Protein AF-J5HEQ0-F1 (afdb_monomer_lite)

Secondary structure (DSSP, 8-state):
---------PEEEEEEEE--TTS--EEEEEEEEE-SS-EEEEEEEEESTT-TT--EEEEESSHHHHHHHHHHHHHHHHHHHSS----S--------

Foldseek 3Di:
DPPDPPPAPFAWPDKDWDQAPVRWIWIWTKTWHDDPVDIWIWIWIDTDPPDPVGTDIDTDRDPVVSVVVSVVVVVVVVCVRDPDPVDPPDDPDDDD

Structure (mmCIF, N/CA/C/O backbone):
data_AF-J5HEQ0-F1
#
_entry.id   AF-J5HEQ0-F1
#
loop_
_atom_site.group_PDB
_atom_site.id
_atom_site.type_symbol
_atom_site.label_atom_id
_atom_site.label_alt_id
_atom_site.label_comp_id
_atom_site.label_asym_id
_atom_site.label_entity_id
_atom_site.label_seq_id
_atom_site.pdbx_PDB_ins_code
_atom_site.Cartn_x
_atom_site.Cartn_y
_atom_site.Cartn_z
_atom_site.occupancy
_atom_site.B_iso_or_equiv
_atom_site.auth_seq_id
_atom_site.auth_comp_id
_atom_site.auth_asym_id
_atom_site.auth_atom_id
_atom_site.pdbx_PDB_model_num
ATOM 1 N N . MET A 1 1 ? 2.200 23.440 -18.228 1.00 28.55 1 MET A N 1
ATOM 2 C CA . MET A 1 1 ? 1.448 22.254 -18.690 1.00 28.55 1 MET A CA 1
ATOM 3 C C . MET A 1 1 ? 1.002 21.472 -17.468 1.00 28.55 1 MET A C 1
ATOM 5 O O . MET A 1 1 ? 1.829 20.842 -16.829 1.00 28.55 1 MET A O 1
ATOM 9 N N . ASN A 1 2 ? -0.275 21.585 -17.101 1.00 35.03 2 ASN A N 1
ATOM 10 C CA . ASN A 1 2 ? -0.873 20.791 -16.032 1.00 35.03 2 ASN A CA 1
ATOM 11 C C . ASN A 1 2 ? -1.218 19.430 -1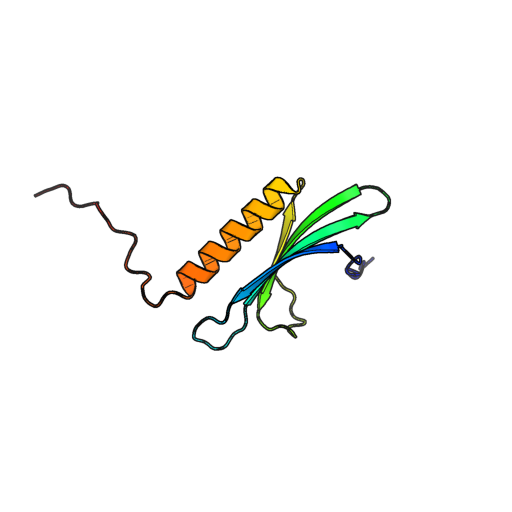6.642 1.00 35.03 2 ASN A C 1
ATOM 13 O O . ASN A 1 2 ? -2.263 19.284 -17.275 1.00 35.03 2 ASN A O 1
ATOM 17 N N . GLN A 1 3 ? -0.302 18.465 -16.547 1.00 37.72 3 GLN A N 1
ATOM 18 C CA . GLN A 1 3 ? -0.647 17.081 -16.845 1.00 37.72 3 GLN A CA 1
ATOM 19 C C . GLN A 1 3 ? -1.586 16.634 -15.730 1.00 37.72 3 GLN A C 1
ATOM 21 O O . GLN A 1 3 ? -1.157 16.299 -14.627 1.00 37.72 3 GLN A O 1
ATOM 26 N N . GLY A 1 4 ? -2.890 16.726 -16.002 1.00 37.19 4 GLY A N 1
ATOM 27 C CA . GLY A 1 4 ? -3.888 16.035 -15.209 1.00 37.19 4 GLY A CA 1
ATOM 28 C C . GLY A 1 4 ? -3.409 14.601 -15.070 1.00 37.19 4 GLY A C 1
ATOM 29 O O . GLY A 1 4 ? -3.140 13.953 -16.082 1.00 37.19 4 GLY A O 1
ATOM 30 N N . LYS A 1 5 ? -3.221 14.164 -13.822 1.00 43.53 5 LYS A N 1
ATOM 31 C CA . LYS A 1 5 ? -2.936 12.780 -13.457 1.00 43.53 5 LYS A CA 1
ATOM 32 C C . LYS A 1 5 ? -4.097 11.926 -13.970 1.00 43.53 5 LYS A C 1
ATOM 34 O O . LYS A 1 5 ? -5.024 11.617 -13.228 1.00 43.53 5 LYS A O 1
ATOM 39 N N . GLN A 1 6 ? -4.092 11.615 -15.265 1.00 39.12 6 GLN A N 1
ATOM 40 C CA . GLN A 1 6 ? -4.847 10.508 -15.811 1.00 39.12 6 GLN A CA 1
ATOM 41 C C . GLN A 1 6 ? -4.332 9.313 -15.036 1.00 39.12 6 GLN A C 1
ATOM 43 O O . GLN A 1 6 ? -3.151 8.982 -15.119 1.00 39.12 6 GLN A O 1
ATOM 48 N N . MET A 1 7 ? -5.196 8.749 -14.197 1.00 46.78 7 MET A N 1
ATOM 49 C CA . MET A 1 7 ? -4.931 7.468 -13.575 1.00 46.78 7 MET A CA 1
ATOM 50 C C . MET A 1 7 ? -4.739 6.494 -14.733 1.00 46.78 7 MET A C 1
ATOM 52 O O . MET A 1 7 ? -5.714 6.064 -15.350 1.00 46.78 7 MET A O 1
ATOM 56 N N . ALA A 1 8 ? -3.478 6.228 -15.086 1.00 46.44 8 ALA A N 1
ATOM 57 C CA . ALA A 1 8 ? -3.131 5.108 -15.935 1.00 46.44 8 ALA A CA 1
ATOM 58 C C . ALA A 1 8 ? -3.862 3.895 -15.353 1.00 46.44 8 ALA A C 1
ATOM 60 O O . ALA A 1 8 ? -3.985 3.773 -14.130 1.00 46.44 8 ALA A O 1
ATOM 61 N N . GLY A 1 9 ? -4.455 3.078 -16.222 1.00 54.94 9 GLY A N 1
ATOM 62 C CA . GLY A 1 9 ? -5.303 1.942 -15.859 1.00 54.94 9 GLY A CA 1
ATOM 63 C C . GLY A 1 9 ? -4.518 0.805 -15.207 1.00 54.94 9 GLY A C 1
ATOM 64 O O . GLY A 1 9 ? -4.583 -0.328 -15.673 1.00 54.94 9 GLY A O 1
ATOM 65 N N . GLY A 1 10 ? -3.751 1.113 -14.163 1.00 73.81 10 GLY A N 1
ATOM 66 C CA . GLY A 1 10 ? -2.859 0.210 -13.477 1.00 73.81 10 GLY A CA 1
ATOM 67 C C . GLY A 1 10 ? -3.597 -1.002 -12.939 1.00 73.81 10 GLY A C 1
ATOM 68 O O . GLY A 1 10 ? -4.699 -0.924 -12.380 1.00 73.81 10 GLY A O 1
ATOM 69 N N . ARG A 1 11 ? -2.967 -2.161 -13.094 1.00 87.62 11 ARG A N 1
ATOM 70 C CA . ARG A 1 11 ? -3.494 -3.426 -12.610 1.00 87.62 11 ARG A CA 1
ATOM 71 C C . ARG A 1 11 ? -3.472 -3.425 -11.087 1.00 87.62 11 ARG A C 1
ATOM 73 O O . ARG A 1 11 ? -2.417 -3.398 -10.457 1.00 87.62 11 ARG A O 1
ATOM 80 N N . ARG A 1 12 ? -4.646 -3.536 -10.465 1.00 90.75 12 ARG A N 1
ATOM 81 C CA . ARG A 1 12 ? -4.741 -3.720 -9.012 1.00 90.75 12 ARG A CA 1
ATOM 82 C C . ARG A 1 12 ? -4.208 -5.097 -8.620 1.00 90.75 12 ARG A C 1
ATOM 84 O O . ARG A 1 12 ? -4.793 -6.113 -8.988 1.00 90.75 12 ARG A O 1
ATOM 91 N N . LEU A 1 13 ? -3.140 -5.119 -7.831 1.00 92.75 13 LEU A N 1
ATOM 92 C CA . LEU A 1 13 ? -2.507 -6.340 -7.336 1.00 92.75 13 LEU A CA 1
ATOM 93 C C . LEU A 1 13 ? -3.105 -6.799 -6.004 1.00 92.75 13 LEU A C 1
ATOM 95 O O . LEU A 1 13 ? -3.339 -7.987 -5.800 1.00 92.75 13 LEU A O 1
ATOM 99 N N . ARG A 1 14 ? -3.367 -5.856 -5.090 1.00 93.62 14 ARG A N 1
ATOM 100 C CA . ARG A 1 14 ? -3.891 -6.151 -3.748 1.00 93.62 14 ARG A CA 1
ATOM 101 C C . ARG A 1 14 ? -4.760 -5.019 -3.231 1.00 93.62 14 ARG A C 1
ATOM 103 O O . ARG A 1 14 ? -4.538 -3.858 -3.561 1.00 93.62 14 ARG A O 1
ATOM 110 N N . ARG A 1 15 ? -5.744 -5.354 -2.399 1.00 92.38 15 ARG A N 1
ATOM 111 C CA . ARG A 1 15 ? -6.627 -4.390 -1.742 1.00 92.38 15 ARG A CA 1
ATOM 112 C C . ARG A 1 15 ? -7.005 -4.878 -0.350 1.00 92.38 15 ARG A C 1
ATOM 114 O O . ARG A 1 15 ? -7.437 -6.016 -0.207 1.00 92.38 15 ARG A O 1
ATOM 121 N N . THR A 1 16 ? -6.916 -3.986 0.626 1.00 91.38 16 THR A N 1
ATOM 122 C CA . THR A 1 16 ? -7.380 -4.185 1.999 1.00 91.38 16 THR A CA 1
ATOM 123 C C . THR A 1 16 ? -8.270 -3.006 2.378 1.00 91.38 16 THR A C 1
ATOM 125 O O . THR A 1 16 ? -7.943 -1.860 2.077 1.00 91.38 16 THR A O 1
ATOM 128 N N . VAL A 1 17 ? -9.420 -3.278 2.993 1.00 88.94 17 VAL A N 1
ATOM 129 C CA . VAL A 1 17 ? -10.378 -2.251 3.423 1.00 88.94 17 VAL A CA 1
ATOM 130 C C . VAL A 1 17 ? -10.567 -2.356 4.927 1.00 88.94 17 VAL A C 1
ATOM 132 O O . VAL A 1 17 ? -10.744 -3.448 5.462 1.00 88.94 17 VAL A O 1
ATOM 135 N N . PHE A 1 18 ? -10.547 -1.208 5.586 1.00 85.69 18 PHE A N 1
ATOM 136 C CA . PHE A 1 18 ? -10.738 -1.032 7.012 1.00 85.69 18 PHE A CA 1
ATOM 137 C C . PHE A 1 18 ? -11.971 -0.163 7.250 1.00 85.69 18 PHE A C 1
ATOM 139 O O . PHE A 1 18 ? -12.258 0.760 6.486 1.00 85.69 18 PHE A O 1
ATOM 146 N N . MET A 1 19 ? -12.684 -0.447 8.333 1.00 80.50 19 MET A N 1
ATOM 147 C CA . MET A 1 19 ? -13.718 0.430 8.879 1.00 80.50 19 MET A CA 1
ATOM 148 C C . MET A 1 19 ? -13.344 0.735 10.333 1.00 80.50 19 MET A C 1
ATOM 150 O O . MET A 1 19 ? -13.846 0.068 11.239 1.00 80.50 19 MET A O 1
ATOM 154 N N . PRO A 1 20 ? -12.381 1.650 10.574 1.00 69.19 20 PRO A N 1
ATOM 155 C CA . PRO A 1 20 ? -12.124 2.168 11.912 1.00 69.19 20 PRO A CA 1
ATOM 156 C C . PRO A 1 20 ? -13.402 2.752 12.535 1.00 69.19 20 PRO A C 1
ATOM 158 O O . PRO A 1 20 ? -14.363 3.085 11.841 1.00 69.19 20 PRO A O 1
ATOM 161 N N . LYS A 1 21 ? -13.405 2.850 13.869 1.00 65.81 21 LYS A N 1
ATOM 162 C CA . LYS A 1 21 ? -14.584 3.171 14.694 1.00 65.81 21 LYS A CA 1
ATOM 163 C C . LYS A 1 21 ? -15.356 4.422 14.284 1.00 65.81 21 LYS A C 1
ATOM 165 O O . LYS A 1 21 ? -16.560 4.464 14.508 1.00 65.81 21 LYS A O 1
ATOM 170 N N . ASP A 1 22 ? -14.691 5.395 13.677 1.00 65.12 22 ASP A N 1
ATOM 171 C CA . ASP A 1 22 ? -15.286 6.682 13.313 1.00 65.12 22 ASP A CA 1
ATOM 172 C C . ASP A 1 22 ? -16.115 6.609 12.015 1.00 65.12 22 ASP A C 1
ATOM 174 O O . ASP A 1 22 ? -16.397 7.627 11.393 1.00 65.12 22 ASP A O 1
ATOM 178 N N . ASN A 1 23 ? -16.493 5.399 11.576 1.00 67.56 23 ASN A N 1
ATOM 179 C CA . ASN A 1 23 ? -17.232 5.099 10.342 1.00 67.56 23 ASN A CA 1
ATOM 180 C C . ASN A 1 23 ? -16.556 5.562 9.039 1.00 67.56 23 ASN A C 1
ATOM 182 O O . ASN A 1 23 ? -17.117 5.379 7.958 1.00 67.56 23 ASN A O 1
ATOM 186 N N . ILE A 1 24 ? -15.331 6.084 9.105 1.00 75.12 24 ILE A N 1
ATOM 187 C CA . ILE A 1 24 ? -14.529 6.403 7.925 1.00 75.12 24 ILE A CA 1
ATOM 188 C C . ILE A 1 24 ? -14.003 5.094 7.345 1.00 75.12 24 ILE A C 1
ATOM 190 O O . ILE A 1 24 ? -13.217 4.389 7.973 1.00 75.12 24 ILE A O 1
ATOM 194 N N . ARG A 1 25 ? -14.411 4.756 6.122 1.00 81.94 25 ARG A N 1
ATOM 195 C CA . ARG A 1 25 ? -13.847 3.610 5.404 1.00 81.94 25 ARG A CA 1
ATOM 196 C C . ARG A 1 25 ? -12.465 3.985 4.876 1.00 81.94 25 ARG A C 1
ATOM 198 O O . ARG A 1 25 ? -12.353 4.909 4.084 1.00 81.94 25 ARG A O 1
ATOM 205 N N . VAL A 1 26 ? -11.431 3.245 5.266 1.00 85.62 26 VAL A N 1
ATOM 206 C CA . VAL A 1 26 ? -10.065 3.433 4.755 1.00 85.62 26 VAL A CA 1
ATOM 207 C C . VAL A 1 26 ? -9.700 2.258 3.859 1.00 85.62 26 VAL A C 1
ATOM 209 O O . VAL A 1 26 ? -9.909 1.102 4.216 1.00 85.62 26 VAL A O 1
ATOM 212 N N . MET A 1 27 ? -9.150 2.528 2.684 1.00 88.69 27 MET A N 1
ATOM 213 C CA . MET A 1 27 ? -8.658 1.521 1.752 1.00 88.69 27 MET A CA 1
ATOM 214 C C . MET A 1 27 ? -7.149 1.654 1.601 1.00 88.69 27 MET A C 1
ATOM 216 O O . MET A 1 27 ? -6.651 2.749 1.372 1.00 88.69 27 MET A O 1
ATOM 220 N N . VAL A 1 28 ? -6.451 0.522 1.626 1.00 91.38 28 VAL A N 1
ATOM 221 C CA . VAL A 1 28 ? -5.080 0.395 1.128 1.00 91.38 28 VAL A CA 1
ATOM 222 C C . VAL A 1 28 ? -5.117 -0.482 -0.117 1.00 91.38 28 VAL A C 1
ATOM 224 O O . VAL A 1 28 ? -5.638 -1.598 -0.078 1.00 91.38 28 VAL A O 1
ATOM 227 N N . ALA A 1 29 ? -4.595 -0.004 -1.237 1.00 91.88 29 ALA A N 1
ATOM 228 C CA . ALA A 1 29 ? -4.545 -0.759 -2.482 1.00 91.88 29 ALA A CA 1
ATOM 229 C C . ALA A 1 29 ? -3.172 -0.642 -3.133 1.00 91.88 29 ALA A C 1
ATOM 231 O O . ALA A 1 29 ? -2.578 0.424 -3.136 1.00 91.88 29 ALA A O 1
ATOM 232 N N . THR A 1 30 ? -2.680 -1.741 -3.691 1.00 94.38 30 THR A N 1
ATOM 233 C CA . THR A 1 30 ? -1.421 -1.774 -4.434 1.00 94.38 30 THR A CA 1
ATOM 234 C C . THR A 1 30 ? -1.722 -1.978 -5.906 1.00 94.38 30 THR A C 1
ATOM 236 O O . THR A 1 30 ? -2.467 -2.899 -6.259 1.00 94.38 30 THR A O 1
ATOM 239 N N . TYR A 1 31 ? -1.135 -1.134 -6.742 1.00 92.69 31 TYR A N 1
ATOM 240 C CA . TYR A 1 31 ? -1.283 -1.143 -8.189 1.00 92.69 31 TYR A CA 1
ATOM 241 C C . TYR A 1 31 ? 0.075 -1.343 -8.850 1.00 92.69 31 TYR A C 1
ATOM 243 O O . TYR A 1 31 ? 1.100 -0.889 -8.346 1.00 92.69 31 TYR A O 1
ATOM 251 N N . GLU A 1 32 ? 0.061 -2.050 -9.967 1.00 93.31 32 GLU A N 1
ATOM 252 C CA . GLU A 1 32 ? 1.118 -2.041 -10.967 1.00 93.31 32 GLU A CA 1
ATOM 253 C C . GLU A 1 32 ? 0.707 -1.048 -12.043 1.00 93.31 32 GLU A C 1
ATOM 255 O O . GLU A 1 32 ? -0.378 -1.163 -12.609 1.00 93.31 32 GLU A O 1
ATOM 260 N N . GLN A 1 33 ? 1.542 -0.047 -12.263 1.00 89.75 33 GLN A N 1
ATOM 261 C CA . GLN A 1 33 ? 1.368 0.959 -13.288 1.00 89.75 33 GLN A CA 1
ATOM 262 C C . GLN A 1 33 ? 2.299 0.632 -14.441 1.00 89.75 33 GLN A C 1
ATOM 264 O O . GLN A 1 33 ? 3.468 0.299 -14.242 1.00 89.75 33 GLN A O 1
ATOM 269 N N . GLU A 1 34 ? 1.768 0.762 -15.645 1.00 87.69 34 GLU A N 1
ATOM 270 C CA . GLU A 1 34 ? 2.531 0.601 -16.868 1.00 87.69 34 GLU A CA 1
ATOM 271 C C . GLU A 1 34 ? 2.447 1.901 -17.654 1.00 87.69 34 GLU A C 1
ATOM 273 O O . GLU A 1 34 ? 1.369 2.443 -17.910 1.00 87.69 34 GLU A O 1
ATOM 278 N N . THR A 1 35 ? 3.609 2.408 -18.031 1.00 83.94 35 THR A N 1
ATOM 279 C CA . THR A 1 35 ? 3.750 3.448 -19.044 1.00 83.94 35 THR A CA 1
ATOM 280 C C . THR A 1 35 ? 4.478 2.841 -20.239 1.00 83.94 35 THR A C 1
ATOM 282 O O . THR A 1 35 ? 5.061 1.762 -20.116 1.00 83.94 35 THR A O 1
ATOM 285 N N . PRO A 1 36 ? 4.522 3.522 -21.396 1.00 84.44 36 PRO A N 1
ATOM 286 C CA . PRO A 1 36 ? 5.281 3.025 -22.542 1.00 84.44 36 PRO A CA 1
ATOM 287 C C . PRO A 1 36 ? 6.762 2.726 -22.249 1.00 84.44 36 PRO A C 1
ATOM 289 O O . PRO A 1 36 ? 7.366 1.935 -22.967 1.00 84.44 36 PRO A O 1
ATOM 292 N N . ASN A 1 37 ? 7.343 3.348 -21.217 1.00 86.56 37 ASN A N 1
ATOM 293 C CA . ASN A 1 37 ? 8.780 3.298 -20.947 1.00 86.56 37 ASN A CA 1
ATOM 294 C C . ASN A 1 37 ? 9.144 2.557 -19.654 1.00 86.56 37 ASN A C 1
ATOM 296 O O . ASN A 1 37 ? 10.306 2.201 -19.471 1.00 86.56 37 ASN A O 1
ATOM 300 N N . GLU A 1 38 ? 8.193 2.347 -18.745 1.00 86.69 38 GLU A N 1
ATOM 301 C CA . GLU A 1 38 ? 8.477 1.774 -17.431 1.00 86.69 38 GLU A CA 1
ATOM 302 C C . GLU A 1 38 ? 7.262 1.092 -16.805 1.00 86.69 38 GLU A C 1
ATOM 304 O O . GLU A 1 38 ? 6.116 1.507 -16.993 1.00 86.69 38 GLU A O 1
ATOM 309 N N . VAL A 1 39 ? 7.557 0.071 -16.001 1.00 89.94 39 VAL A N 1
ATOM 310 C CA . VAL A 1 39 ? 6.622 -0.538 -15.057 1.00 89.94 39 VAL A CA 1
ATOM 311 C C . VAL A 1 39 ? 7.039 -0.111 -13.657 1.00 89.94 39 VAL A C 1
ATOM 313 O O . VAL A 1 39 ? 8.197 -0.284 -13.272 1.00 89.94 39 VAL A O 1
ATOM 316 N N . PHE A 1 40 ? 6.100 0.424 -12.889 1.00 92.19 40 PHE A N 1
ATOM 317 C CA . PHE A 1 40 ? 6.318 0.793 -11.495 1.00 92.19 40 PHE A CA 1
ATOM 318 C C . PHE A 1 40 ? 5.119 0.396 -10.643 1.00 92.19 40 PHE A C 1
ATOM 320 O O . PHE A 1 40 ? 4.075 -0.007 -11.149 1.00 92.19 40 PHE A O 1
ATOM 327 N N . TRP A 1 41 ? 5.262 0.471 -9.323 1.00 95.31 41 TRP A N 1
ATOM 328 C CA . TRP A 1 41 ? 4.197 0.081 -8.407 1.00 95.31 41 TRP A CA 1
ATOM 329 C C . TRP A 1 41 ? 3.840 1.222 -7.477 1.00 95.31 41 TRP A C 1
ATOM 331 O O . TRP A 1 41 ? 4.688 2.018 -7.086 1.00 95.31 41 TRP A O 1
ATOM 341 N N . GLU A 1 42 ? 2.580 1.274 -7.078 1.00 94.06 42 GLU A N 1
ATOM 342 C CA . GLU A 1 42 ? 2.070 2.286 -6.163 1.00 94.06 42 GLU A CA 1
ATOM 343 C C . GLU A 1 42 ? 1.255 1.623 -5.063 1.00 94.06 42 GLU A C 1
ATOM 345 O O . GLU A 1 42 ? 0.449 0.731 -5.324 1.00 94.06 42 GLU A O 1
ATOM 350 N N . THR A 1 43 ? 1.432 2.078 -3.826 1.00 94.44 43 THR A N 1
ATOM 351 C CA . THR A 1 43 ? 0.509 1.788 -2.725 1.00 94.44 43 THR A CA 1
ATOM 352 C C . THR A 1 43 ? -0.310 3.033 -2.428 1.00 94.44 43 THR A C 1
ATOM 354 O O . THR A 1 43 ? 0.236 4.075 -2.086 1.00 94.44 43 THR A O 1
ATOM 357 N N . VAL A 1 44 ? -1.625 2.921 -2.561 1.00 90.88 44 VAL A N 1
ATOM 358 C CA . VAL A 1 44 ? -2.596 3.995 -2.3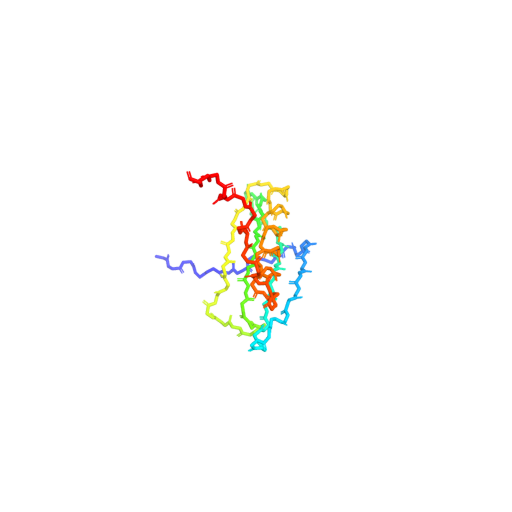73 1.00 90.88 44 VAL A CA 1
ATOM 359 C C . VAL A 1 44 ? -3.341 3.786 -1.063 1.00 90.88 44 VAL A C 1
ATOM 361 O O . VAL A 1 44 ? -3.920 2.719 -0.857 1.00 90.88 44 VAL A O 1
ATOM 364 N N . ILE A 1 45 ? -3.369 4.806 -0.208 1.00 90.44 45 ILE A N 1
ATOM 365 C CA . ILE A 1 45 ? -4.160 4.866 1.025 1.00 90.44 45 ILE A CA 1
ATOM 366 C C . ILE A 1 45 ? -5.228 5.944 0.841 1.00 90.44 45 ILE A C 1
ATOM 368 O O . ILE A 1 45 ? -4.891 7.115 0.703 1.00 90.44 45 ILE A O 1
ATOM 372 N N . ALA A 1 46 ? -6.506 5.579 0.840 1.00 86.25 46 ALA A N 1
ATOM 373 C CA . ALA A 1 46 ? -7.607 6.521 0.632 1.00 86.25 46 ALA A CA 1
ATOM 374 C C . ALA A 1 46 ? -8.672 6.382 1.726 1.00 86.25 46 ALA A C 1
ATOM 376 O O . ALA A 1 46 ? -9.053 5.261 2.073 1.00 86.25 46 ALA A O 1
ATOM 377 N N . GLY A 1 47 ? -9.132 7.514 2.262 1.00 80.00 47 GLY A N 1
ATOM 378 C CA . GLY A 1 47 ? -10.318 7.605 3.115 1.00 80.00 47 GLY A CA 1
ATOM 379 C C . GLY A 1 47 ? -11.553 7.884 2.262 1.00 80.00 47 GLY A C 1
ATOM 380 O O . GLY A 1 47 ? -11.438 8.610 1.291 1.00 80.00 47 GLY A O 1
ATOM 381 N N . ASP A 1 48 ? -12.677 7.264 2.618 1.00 69.50 48 ASP A N 1
ATOM 382 C CA . ASP A 1 48 ? -13.949 7.196 1.885 1.00 69.50 48 ASP A CA 1
ATOM 383 C C . ASP A 1 48 ? -13.819 6.767 0.406 1.00 69.50 48 ASP A C 1
ATOM 385 O O . ASP A 1 48 ? -13.039 7.279 -0.390 1.00 69.50 48 ASP A O 1
ATOM 389 N N . CYS A 1 49 ? -14.606 5.776 -0.018 1.00 54.53 49 CYS A N 1
ATOM 390 C CA . CYS A 1 49 ? -14.489 5.222 -1.373 1.00 54.53 49 CYS A CA 1
ATOM 391 C C . CYS A 1 49 ? -14.905 6.194 -2.494 1.00 54.53 49 CYS A C 1
ATOM 393 O O . CYS A 1 49 ? -14.788 5.826 -3.662 1.00 54.53 49 CYS A O 1
ATOM 395 N N . ASN A 1 50 ? -15.346 7.404 -2.135 1.00 54.25 50 ASN A N 1
ATOM 396 C CA . ASN A 1 50 ? -15.783 8.467 -3.034 1.00 54.25 50 ASN A CA 1
ATOM 397 C C . ASN A 1 50 ? -14.985 9.772 -2.873 1.00 54.25 50 ASN A C 1
ATOM 399 O O . ASN A 1 50 ? -15.367 10.776 -3.473 1.00 54.25 50 ASN A O 1
ATOM 403 N N . ASP A 1 51 ? -13.921 9.794 -2.062 1.00 52.53 51 ASP A N 1
ATOM 404 C CA . ASP A 1 51 ? -13.211 11.043 -1.804 1.00 52.53 51 ASP A CA 1
ATOM 405 C C . ASP A 1 51 ? -12.363 11.465 -3.015 1.00 52.53 51 ASP A C 1
ATOM 407 O O . ASP A 1 51 ? -11.327 10.881 -3.348 1.00 52.53 51 ASP A O 1
ATOM 411 N N . SER A 1 52 ? -12.829 12.512 -3.694 1.00 52.44 52 SER A N 1
ATOM 412 C CA . SER A 1 52 ? -12.118 13.193 -4.774 1.00 52.44 52 SER A CA 1
ATOM 413 C C . SER A 1 52 ? -10.906 13.996 -4.284 1.00 52.44 52 SER A C 1
ATOM 415 O O . SER A 1 52 ? -10.140 14.480 -5.117 1.00 52.44 52 SER A O 1
ATOM 417 N N . ALA A 1 53 ? -10.711 14.144 -2.963 1.00 58.00 53 ALA A N 1
ATOM 418 C CA . ALA A 1 53 ? -9.585 14.877 -2.378 1.00 58.00 53 ALA A CA 1
ATOM 419 C C . ALA A 1 53 ? -8.224 14.175 -2.553 1.00 58.00 53 ALA A C 1
ATOM 421 O O . ALA A 1 53 ? -7.184 14.794 -2.335 1.00 58.00 53 ALA A O 1
ATOM 422 N N . GLY A 1 54 ? -8.218 12.923 -3.025 1.00 61.03 54 GLY A N 1
ATOM 423 C CA . GLY A 1 54 ? -7.003 12.194 -3.372 1.00 61.03 54 GLY A CA 1
ATOM 424 C C . GLY A 1 54 ? -6.405 11.461 -2.174 1.00 61.03 54 GLY A C 1
ATOM 425 O O . GLY A 1 54 ? -6.077 12.042 -1.145 1.00 61.03 54 GLY A O 1
ATOM 426 N N . GLY A 1 55 ? -6.246 10.146 -2.320 1.00 79.62 55 GLY A N 1
ATOM 427 C CA . GLY A 1 55 ? -5.515 9.336 -1.352 1.00 79.62 55 GLY A CA 1
ATOM 428 C C . GLY A 1 55 ? -4.014 9.641 -1.342 1.00 79.62 55 GLY A C 1
ATOM 429 O O . GLY A 1 55 ? -3.465 10.250 -2.262 1.00 79.62 55 GLY A O 1
ATOM 430 N N . ILE A 1 56 ? -3.325 9.149 -0.317 1.00 87.44 56 ILE A N 1
ATOM 431 C CA . ILE A 1 56 ? -1.864 9.119 -0.267 1.00 87.44 56 ILE A CA 1
ATOM 432 C C . ILE A 1 56 ? -1.386 8.066 -1.263 1.00 87.44 56 ILE A C 1
ATOM 434 O O . ILE A 1 56 ? -1.770 6.904 -1.157 1.00 87.44 56 ILE A O 1
ATOM 438 N N . VAL A 1 57 ? -0.531 8.456 -2.206 1.00 90.25 57 VAL A N 1
ATOM 439 C CA . VAL A 1 57 ? 0.098 7.545 -3.170 1.00 90.25 57 VAL A CA 1
ATOM 440 C C . VAL A 1 57 ? 1.573 7.406 -2.822 1.00 90.25 57 VAL A C 1
ATOM 442 O O . VAL A 1 57 ? 2.299 8.396 -2.766 1.00 90.25 57 VAL A O 1
ATOM 445 N N . ILE A 1 58 ? 2.010 6.173 -2.584 1.00 93.06 58 ILE A N 1
ATOM 446 C CA . ILE A 1 58 ? 3.387 5.823 -2.239 1.00 93.06 58 ILE A CA 1
ATOM 447 C C . ILE A 1 58 ? 3.977 5.037 -3.418 1.00 93.06 58 ILE A C 1
ATOM 449 O O . ILE A 1 58 ? 3.676 3.845 -3.552 1.00 93.06 58 ILE A O 1
ATOM 453 N N . PRO A 1 59 ? 4.783 5.670 -4.290 1.00 92.81 59 PRO A N 1
ATOM 454 C CA . PRO A 1 59 ? 5.431 4.978 -5.396 1.00 92.81 59 PRO A CA 1
ATOM 455 C C . PRO A 1 59 ? 6.531 4.039 -4.887 1.00 92.81 59 PRO A C 1
ATOM 457 O O . PRO A 1 59 ? 7.122 4.234 -3.825 1.00 92.81 59 PRO 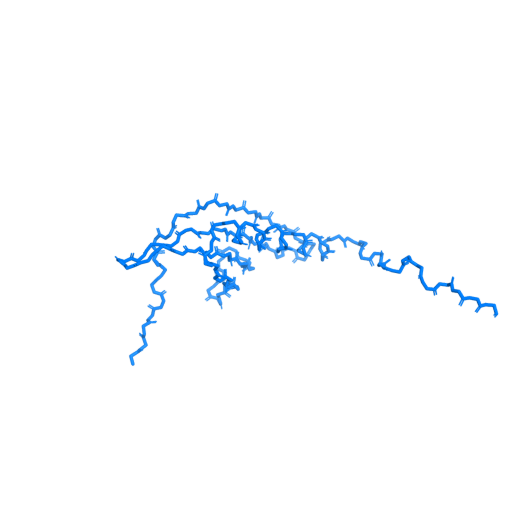A O 1
ATOM 460 N N . SER A 1 60 ? 6.802 2.981 -5.639 1.00 94.38 60 SER A N 1
ATOM 461 C CA . SER A 1 60 ? 7.799 1.962 -5.329 1.00 94.38 60 SER A CA 1
ATOM 462 C C . SER A 1 60 ? 8.440 1.450 -6.612 1.00 94.38 60 SER A C 1
ATOM 464 O O . SER A 1 60 ? 7.756 1.109 -7.576 1.00 94.38 60 SER A O 1
ATOM 466 N N . GLN A 1 61 ? 9.769 1.348 -6.597 1.00 89.56 61 GLN A N 1
ATOM 467 C CA . GLN A 1 61 ? 10.551 0.867 -7.742 1.00 89.56 61 GLN A CA 1
ATOM 468 C C . GLN A 1 61 ? 10.445 -0.644 -7.947 1.00 89.56 61 GLN A C 1
ATOM 470 O O . GLN A 1 61 ? 10.768 -1.139 -9.020 1.00 89.56 61 GLN A O 1
ATOM 475 N N . THR A 1 62 ? 10.025 -1.395 -6.924 1.00 94.94 62 THR A N 1
ATOM 476 C CA . THR A 1 62 ? 9.866 -2.846 -7.022 1.00 94.94 62 THR A CA 1
ATOM 477 C C . THR A 1 62 ? 8.518 -3.294 -6.478 1.00 94.94 62 THR A C 1
ATOM 479 O O . THR A 1 62 ? 8.007 -2.761 -5.487 1.00 94.94 62 THR A O 1
ATOM 482 N N . ARG A 1 63 ? 7.980 -4.368 -7.067 1.00 95.38 63 ARG A N 1
ATOM 483 C CA . ARG A 1 63 ? 6.769 -5.039 -6.573 1.00 95.38 63 ARG A CA 1
ATOM 484 C C . ARG A 1 63 ? 6.895 -5.469 -5.110 1.00 95.38 63 ARG A C 1
ATOM 486 O O . ARG A 1 63 ? 5.927 -5.420 -4.356 1.00 95.38 63 ARG A O 1
ATOM 493 N N . LYS A 1 64 ? 8.088 -5.921 -4.706 1.00 97.06 64 LYS A N 1
ATOM 494 C CA . LYS A 1 64 ? 8.355 -6.386 -3.338 1.00 97.06 64 LYS A CA 1
ATOM 495 C C . LYS A 1 64 ? 8.228 -5.241 -2.339 1.00 97.06 64 LYS A C 1
ATOM 497 O O . LYS A 1 64 ? 7.625 -5.432 -1.287 1.00 97.06 64 LYS A O 1
ATOM 502 N N . ASP A 1 65 ? 8.771 -4.072 -2.661 1.00 96.81 65 ASP A N 1
ATOM 503 C CA . ASP A 1 65 ? 8.700 -2.921 -1.765 1.00 96.81 65 ASP A CA 1
ATOM 504 C C . ASP A 1 65 ? 7.289 -2.340 -1.713 1.00 96.81 65 ASP A C 1
ATOM 506 O O . ASP A 1 65 ? 6.820 -2.019 -0.625 1.00 96.81 65 ASP A O 1
ATOM 510 N N . ALA A 1 66 ? 6.552 -2.360 -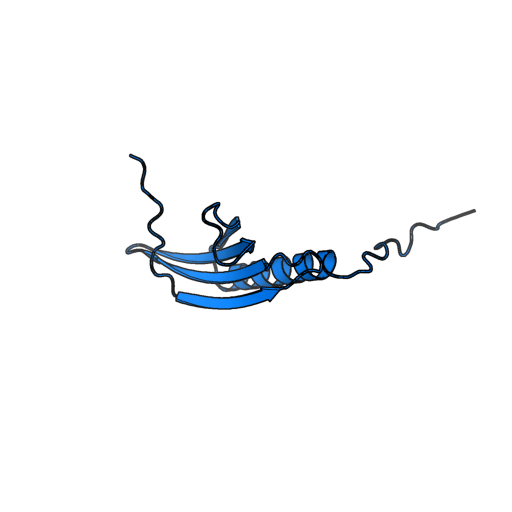2.827 1.00 96.25 66 ALA A N 1
ATOM 511 C CA . ALA A 1 66 ? 5.136 -2.000 -2.828 1.00 96.25 66 ALA A CA 1
ATOM 512 C C . ALA A 1 66 ? 4.306 -2.892 -1.887 1.00 96.25 66 ALA A C 1
ATOM 514 O O . ALA A 1 66 ? 3.468 -2.397 -1.136 1.00 96.25 66 ALA A O 1
ATOM 515 N N . TYR A 1 67 ? 4.567 -4.204 -1.854 1.00 97.19 67 TYR A N 1
ATOM 516 C CA . TYR A 1 67 ? 3.902 -5.090 -0.895 1.00 97.19 67 TYR A CA 1
ATOM 517 C C . TYR A 1 67 ? 4.291 -4.809 0.556 1.00 97.19 67 TYR A C 1
ATOM 519 O O . TYR A 1 67 ? 3.413 -4.788 1.414 1.00 97.19 67 TYR A O 1
ATOM 527 N N . LYS A 1 68 ? 5.569 -4.527 0.839 1.00 97.62 68 LYS A N 1
ATOM 528 C CA . LYS A 1 68 ? 5.978 -4.111 2.189 1.00 97.62 68 LYS A CA 1
ATOM 529 C C . LYS A 1 68 ? 5.271 -2.823 2.609 1.00 97.62 68 LYS A C 1
ATOM 531 O O . LYS A 1 68 ? 4.811 -2.735 3.740 1.00 97.62 68 LYS A O 1
ATOM 536 N N . MET A 1 69 ? 5.162 -1.844 1.708 1.00 96.88 69 MET A N 1
ATOM 537 C CA . MET A 1 69 ? 4.440 -0.593 1.967 1.00 96.88 69 MET A CA 1
ATOM 538 C C . MET A 1 69 ? 2.962 -0.854 2.253 1.00 96.88 69 MET A C 1
ATOM 540 O O . MET A 1 69 ? 2.413 -0.277 3.187 1.00 96.88 69 MET A O 1
ATOM 544 N N . HIS A 1 70 ? 2.337 -1.771 1.511 1.00 96.25 70 HIS A N 1
ATOM 545 C CA . HIS A 1 70 ? 0.970 -2.207 1.779 1.00 96.25 70 HIS A CA 1
ATOM 546 C C . HIS A 1 70 ? 0.815 -2.789 3.185 1.00 96.25 70 HIS A C 1
ATOM 548 O O . HIS A 1 70 ? -0.099 -2.395 3.907 1.00 96.25 70 HIS A O 1
ATOM 554 N N . ASP A 1 71 ? 1.682 -3.729 3.565 1.00 95.75 71 ASP A N 1
ATOM 555 C CA . ASP A 1 71 ? 1.609 -4.387 4.870 1.00 95.75 71 ASP A CA 1
ATOM 556 C C . ASP A 1 71 ? 1.867 -3.386 6.006 1.00 95.75 71 ASP A C 1
ATOM 558 O O . ASP A 1 71 ? 1.081 -3.325 6.948 1.00 95.75 71 ASP A O 1
ATOM 562 N N . MET A 1 72 ? 2.863 -2.503 5.864 1.00 95.31 72 MET A N 1
ATOM 563 C CA . MET A 1 72 ? 3.129 -1.438 6.840 1.00 95.31 72 MET A CA 1
ATOM 564 C C . MET A 1 72 ? 1.944 -0.474 6.989 1.00 95.31 72 MET A C 1
ATOM 566 O O . MET A 1 72 ? 1.550 -0.152 8.108 1.00 95.31 72 MET A O 1
ATOM 570 N N . ALA A 1 73 ? 1.340 -0.033 5.882 1.00 93.00 73 ALA A N 1
ATOM 571 C CA . ALA A 1 73 ? 0.165 0.836 5.922 1.00 93.00 73 ALA A CA 1
ATOM 572 C C . ALA A 1 73 ? -1.028 0.139 6.593 1.00 93.00 73 ALA A C 1
ATOM 574 O O . ALA A 1 73 ? -1.708 0.730 7.434 1.00 93.00 73 ALA A O 1
ATOM 575 N N . ALA A 1 74 ? -1.261 -1.130 6.249 1.00 90.69 74 ALA A N 1
ATOM 576 C CA . ALA A 1 74 ? -2.302 -1.948 6.852 1.00 90.69 74 ALA A CA 1
ATOM 577 C C . ALA A 1 74 ? -2.103 -2.094 8.367 1.00 90.69 74 ALA A C 1
ATOM 579 O O . ALA A 1 74 ? -3.063 -1.949 9.123 1.00 90.69 74 ALA A O 1
ATOM 580 N N . ASP A 1 75 ? -0.876 -2.342 8.815 1.00 91.12 75 ASP A N 1
ATOM 581 C CA . ASP A 1 75 ? -0.564 -2.494 10.232 1.00 91.12 75 ASP A CA 1
ATOM 582 C C . ASP A 1 75 ? -0.724 -1.178 10.992 1.00 91.12 75 ASP A C 1
ATOM 584 O O . ASP A 1 75 ? -1.354 -1.172 12.047 1.00 91.12 75 ASP A O 1
ATOM 588 N N . ILE A 1 76 ? -0.286 -0.048 10.431 1.00 88.81 76 ILE A N 1
ATOM 589 C CA . ILE A 1 76 ? -0.508 1.276 11.033 1.00 88.81 76 ILE A CA 1
ATOM 590 C C . ILE A 1 76 ? -2.005 1.571 11.184 1.00 88.81 76 ILE A C 1
ATOM 592 O O . ILE A 1 76 ? -2.446 1.969 12.262 1.00 88.81 76 ILE A O 1
ATOM 596 N N . ILE A 1 77 ? -2.811 1.331 10.145 1.00 86.25 77 ILE A N 1
ATOM 597 C CA . ILE A 1 77 ? -4.262 1.568 10.200 1.00 86.25 77 ILE A CA 1
ATOM 598 C C . ILE A 1 77 ? -4.926 0.653 11.232 1.00 86.25 77 ILE A C 1
ATOM 600 O O . ILE A 1 77 ? -5.789 1.104 11.987 1.00 86.25 77 ILE A O 1
ATOM 604 N N . ARG A 1 78 ? -4.508 -0.618 11.314 1.00 83.31 78 ARG A N 1
ATOM 605 C CA . ARG A 1 78 ? -4.970 -1.528 12.372 1.00 83.31 78 ARG A CA 1
ATOM 606 C C . ARG A 1 78 ? -4.599 -0.996 13.749 1.00 83.31 78 ARG A C 1
ATOM 608 O O . ARG A 1 78 ? -5.477 -0.939 14.599 1.00 83.31 78 ARG A O 1
ATOM 615 N N . MET A 1 79 ? -3.352 -0.572 13.967 1.00 80.69 79 MET A N 1
ATOM 616 C CA . MET A 1 79 ? -2.914 -0.013 15.251 1.00 80.69 79 MET A CA 1
ATOM 617 C C . MET A 1 79 ? -3.751 1.198 15.668 1.00 80.69 79 MET A C 1
ATOM 619 O O . MET A 1 79 ? -4.130 1.290 16.830 1.00 80.69 79 MET A O 1
ATOM 623 N N . ILE A 1 80 ? -4.075 2.093 14.731 1.00 78.00 80 ILE A N 1
ATOM 624 C CA . ILE A 1 80 ? -4.937 3.256 14.990 1.00 78.00 80 ILE A CA 1
ATOM 625 C C . ILE A 1 80 ? -6.378 2.814 15.303 1.00 78.00 80 ILE A C 1
ATOM 627 O O . ILE A 1 80 ? -7.018 3.364 16.195 1.00 78.00 80 ILE A O 1
ATOM 631 N N . GLY A 1 81 ? -6.897 1.805 14.594 1.00 69.56 81 GLY A N 1
ATOM 632 C CA . GLY A 1 81 ? -8.257 1.285 14.779 1.00 69.56 81 GLY A CA 1
ATOM 633 C C . GLY A 1 81 ? -8.460 0.414 16.028 1.00 69.56 81 GLY A C 1
ATOM 634 O O . GLY A 1 81 ? -9.603 0.175 16.433 1.00 69.56 81 GLY A O 1
ATOM 635 N N . LEU A 1 82 ? -7.387 -0.069 16.660 1.00 58.94 82 LEU A N 1
ATOM 636 C CA . LEU A 1 82 ? -7.462 -0.816 17.912 1.00 58.94 82 LEU A CA 1
ATOM 637 C C . LEU A 1 82 ? -7.766 0.146 19.073 1.00 58.94 82 LEU A C 1
ATOM 639 O O . LEU A 1 82 ? -7.031 1.088 19.341 1.00 58.94 82 LEU A O 1
ATOM 643 N N . LYS A 1 83 ? -8.838 -0.147 19.829 1.00 50.31 83 LYS A N 1
ATOM 644 C CA . LYS A 1 83 ? -9.255 0.566 21.063 1.00 50.31 83 LYS A CA 1
ATOM 645 C C . LYS A 1 83 ? -8.124 0.679 22.104 1.00 50.31 83 LYS A C 1
ATOM 647 O O . LYS A 1 83 ? -8.204 1.497 23.012 1.00 50.31 83 LYS A O 1
ATOM 652 N N . GLU A 1 84 ? -7.101 -0.158 21.975 1.00 45.19 84 GLU A N 1
ATOM 653 C CA . GLU A 1 84 ? -5.941 -0.233 22.841 1.00 45.19 84 GLU A CA 1
ATOM 654 C C . GLU A 1 84 ? -4.666 0.012 22.030 1.00 45.19 84 GLU A C 1
ATOM 656 O O . GLU A 1 84 ? -3.846 -0.884 21.849 1.00 45.19 84 GLU A O 1
ATOM 661 N N . PHE A 1 85 ? -4.398 1.273 21.693 1.00 44.72 85 PHE A N 1
ATOM 662 C CA . PHE A 1 85 ? -3.023 1.759 21.813 1.00 44.72 85 PHE A CA 1
ATOM 663 C C . PHE A 1 85 ? -2.672 1.775 23.316 1.00 44.72 85 PHE A C 1
ATOM 665 O O . PHE A 1 85 ? -2.41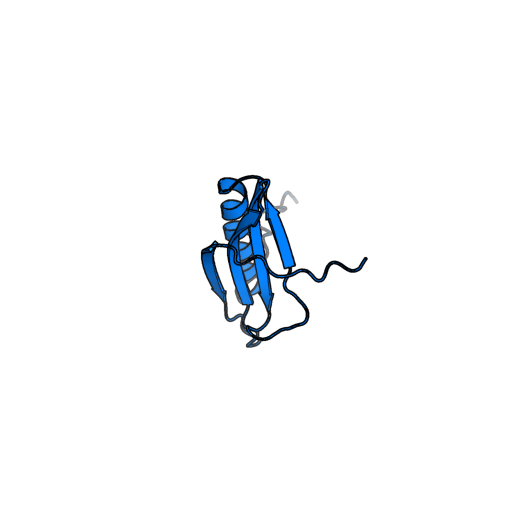8 2.816 23.919 1.00 44.72 85 PHE A O 1
ATOM 672 N N . LYS A 1 86 ? -2.715 0.603 23.971 1.00 44.38 86 LYS A N 1
ATOM 673 C CA . LYS A 1 86 ? -2.051 0.375 25.249 1.00 44.38 86 LYS A CA 1
ATOM 674 C C . LYS A 1 86 ? -0.577 0.395 24.909 1.00 44.38 86 LYS A C 1
ATOM 676 O O . LYS A 1 86 ? 0.024 -0.636 24.650 1.00 44.38 86 LYS A O 1
ATOM 681 N N . ILE A 1 87 ? -0.068 1.619 24.817 1.00 44.06 87 ILE A N 1
ATOM 682 C CA . ILE A 1 87 ? 1.250 2.015 25.263 1.00 44.06 87 ILE A CA 1
ATOM 683 C C . ILE A 1 87 ? 2.280 0.910 24.989 1.00 44.06 87 ILE A C 1
ATOM 685 O O . ILE A 1 87 ? 2.492 0.019 25.808 1.00 44.06 87 ILE A O 1
ATOM 689 N N . LEU A 1 88 ? 3.020 1.042 23.889 1.00 45.31 88 LEU A N 1
ATOM 690 C CA . LEU A 1 88 ? 4.314 0.376 23.700 1.00 45.31 88 LEU A CA 1
ATOM 691 C C . LEU A 1 88 ? 5.367 0.798 24.767 1.00 45.31 88 LEU A C 1
A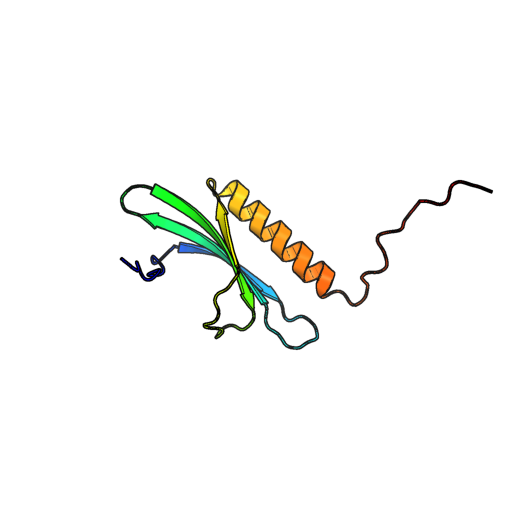TOM 693 O O . LEU A 1 88 ? 6.562 0.698 24.522 1.00 45.31 88 LEU A O 1
ATOM 697 N N . ARG A 1 89 ? 4.978 1.235 25.980 1.00 44.75 89 ARG A N 1
ATOM 698 C CA . ARG A 1 89 ? 5.847 1.138 27.164 1.00 44.75 89 ARG A CA 1
ATOM 699 C C . ARG A 1 89 ? 5.693 -0.256 27.746 1.00 44.75 89 ARG A C 1
ATOM 701 O O . ARG A 1 89 ? 4.941 -0.479 28.692 1.00 44.75 89 ARG A O 1
ATOM 708 N N . LYS A 1 90 ? 6.519 -1.168 27.258 1.00 42.69 90 LYS A N 1
ATOM 709 C CA . LYS A 1 90 ? 7.112 -2.156 28.151 1.00 42.69 90 LYS A CA 1
ATOM 710 C C . LYS A 1 90 ? 8.596 -1.814 28.270 1.00 42.69 90 LYS A C 1
ATOM 712 O O . LYS A 1 90 ? 9.347 -2.036 27.333 1.00 42.69 90 LYS A O 1
ATOM 717 N N . GLY A 1 91 ? 8.979 -1.247 29.419 1.00 49.84 91 GLY A N 1
ATOM 718 C CA . GLY A 1 91 ? 10.357 -1.305 29.918 1.00 49.84 91 GLY A CA 1
ATOM 719 C C . GLY A 1 91 ? 11.268 -0.087 29.715 1.00 49.84 91 GLY A C 1
ATOM 720 O O . GLY A 1 91 ? 12.326 -0.228 29.126 1.00 49.84 91 GLY A O 1
ATOM 721 N N . TYR A 1 92 ? 10.939 1.065 30.305 1.00 44.25 92 TYR A N 1
ATOM 722 C CA . TYR A 1 92 ? 11.970 1.881 30.974 1.00 44.25 92 TYR A CA 1
ATOM 723 C C . TYR A 1 92 ? 11.547 2.062 32.431 1.00 44.25 92 TYR A C 1
ATOM 725 O O . TYR A 1 92 ? 11.103 3.121 32.861 1.00 44.25 92 TYR A O 1
ATOM 733 N N . THR A 1 93 ? 11.626 0.965 33.173 1.00 50.97 93 THR A N 1
ATOM 734 C CA . THR A 1 93 ? 11.810 0.982 34.623 1.00 50.97 93 THR A CA 1
ATOM 735 C C . THR A 1 93 ? 13.159 0.329 34.877 1.00 50.97 93 THR A C 1
ATOM 737 O O . THR A 1 93 ? 13.236 -0.891 34.941 1.00 50.97 93 THR A O 1
ATOM 740 N N . ASN A 1 94 ? 14.203 1.149 34.965 1.00 43.78 94 ASN A N 1
ATOM 741 C CA . ASN A 1 94 ? 15.412 0.865 35.738 1.00 43.78 94 ASN A CA 1
ATOM 742 C C . ASN A 1 94 ? 15.550 2.073 36.666 1.00 43.78 94 ASN A C 1
ATOM 744 O O . ASN A 1 94 ? 15.853 3.161 36.191 1.00 43.78 94 ASN A O 1
ATOM 748 N N . GLY A 1 95 ? 14.993 1.979 37.869 1.00 44.78 95 GLY A N 1
ATOM 749 C CA . GLY A 1 95 ? 15.770 1.898 39.114 1.00 44.78 95 GLY A CA 1
ATOM 750 C C . GLY A 1 95 ? 15.438 3.182 39.882 1.00 44.78 95 GLY A C 1
ATOM 751 O O . GLY A 1 95 ? 15.505 4.252 39.291 1.00 44.78 95 GLY A O 1
ATOM 752 N N . ALA A 1 96 ? 14.697 3.095 40.986 1.00 39.19 96 ALA A N 1
ATOM 753 C CA . ALA A 1 96 ? 15.252 2.942 42.333 1.00 39.19 96 ALA A CA 1
ATOM 754 C C . ALA A 1 96 ? 16.177 4.113 42.682 1.00 39.19 96 ALA A C 1
ATOM 756 O O . ALA A 1 96 ? 17.273 4.182 42.087 1.00 39.19 96 ALA A O 1
#

Radius of gyration: 17.45 Å; chains: 1; bounding box: 33×29×65 Å

pLDDT: mean 74.85, std 20.72, range [28.55, 97.62]

Sequence (96 aa):
MNQGKQMAGGRRLRRTVFMPKDNIRVMVATYEQETPNEVFWETVIAGDCNDSAGGIVIPSQTRKDAYKMHDMAADIIRMIGLKEFKILRKGYTNGA